Protein AF-A0A4Y8KR64-F1 (afdb_monomer)

Foldseek 3Di:
DDPVVVVVVVVVVVVVCVVPQPDFDDLVLLVVLVVVLCVLPVDDDDPVNSVVLCVLRRRDHSVLLNVQSVVCVVPHPDDDDSVSSVVSSVVVVVVVVVVVVVVVCVVVVVDPPPDPPDPPVVVVVVVLVVQLVVLVVVCAHSPPSHHDD

Sequence (149 aa):
MTVQQLLTAVDGLQGEILRQGGTPMSLANMQALVSKIQLDDSRQVDRLVLLGWYEKLGDLNFEEARDAVLMHRKESPDYLQAAHVRANVKLIRKDRARSARVDAAKSRGAIEPRRITLDKAKFEADTLASIRSHRIARGVDPDTGKAVD

Structure (mmCIF, N/CA/C/O backbone):
data_AF-A0A4Y8KR64-F1
#
_entry.id   AF-A0A4Y8KR64-F1
#
loop_
_atom_site.group_PDB
_atom_site.id
_atom_site.type_symbol
_atom_site.label_atom_id
_atom_site.label_alt_id
_atom_site.label_comp_id
_atom_site.label_asym_id
_atom_site.label_entity_id
_atom_site.label_seq_id
_atom_site.pdbx_PDB_ins_code
_atom_site.Cartn_x
_atom_site.Cartn_y
_atom_site.Cartn_z
_atom_site.occupancy
_atom_site.B_iso_or_equiv
_a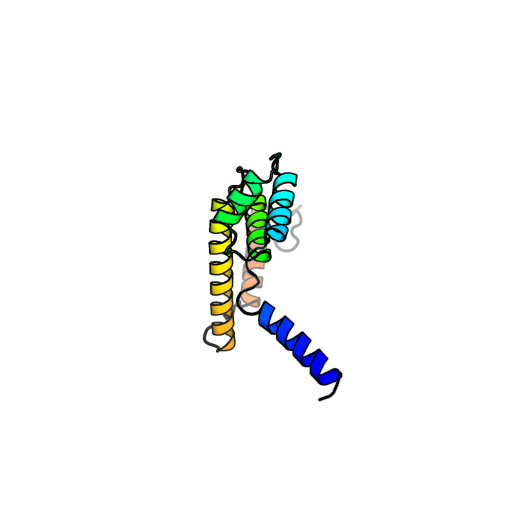tom_site.auth_seq_id
_atom_site.auth_comp_id
_atom_site.auth_asym_id
_atom_site.auth_atom_id
_atom_site.pdbx_PDB_model_num
ATOM 1 N N . MET A 1 1 ? 32.975 -6.802 27.622 1.00 53.75 1 MET A N 1
ATOM 2 C CA . MET A 1 1 ? 32.019 -6.347 26.594 1.00 53.75 1 MET A CA 1
ATOM 3 C C . MET A 1 1 ? 31.927 -4.837 26.708 1.00 53.75 1 MET A C 1
ATOM 5 O O . MET A 1 1 ? 31.611 -4.354 27.788 1.00 53.75 1 MET A O 1
ATOM 9 N N . THR A 1 2 ? 32.350 -4.095 25.689 1.00 76.06 2 THR A N 1
ATOM 10 C CA . THR A 1 2 ? 32.441 -2.626 25.751 1.00 76.06 2 THR A CA 1
ATOM 11 C C . THR A 1 2 ? 31.101 -1.979 25.395 1.00 76.06 2 THR A C 1
ATOM 13 O O . THR A 1 2 ? 30.296 -2.568 24.678 1.00 76.06 2 THR A O 1
ATOM 16 N N . VAL A 1 3 ? 30.860 -0.753 25.870 1.00 69.81 3 VAL A N 1
ATOM 17 C CA . VAL A 1 3 ? 29.648 0.035 25.555 1.00 69.81 3 VAL A CA 1
ATOM 18 C C . VAL A 1 3 ? 29.428 0.145 24.038 1.00 69.81 3 VAL A C 1
ATOM 20 O O . VAL A 1 3 ? 28.296 0.071 23.569 1.00 69.81 3 VAL A O 1
ATOM 23 N N . GLN A 1 4 ? 30.516 0.192 23.261 1.00 68.25 4 GLN A N 1
ATOM 24 C CA . GLN A 1 4 ? 30.476 0.185 21.800 1.00 68.25 4 GLN A CA 1
ATOM 25 C C . GLN A 1 4 ? 29.882 -1.111 21.224 1.00 68.25 4 GLN A C 1
ATOM 27 O O . GLN A 1 4 ? 29.066 -1.048 20.314 1.00 68.25 4 GLN A O 1
ATOM 32 N N . GLN A 1 5 ? 30.228 -2.277 21.781 1.00 66.44 5 GLN A N 1
ATOM 33 C CA . GLN A 1 5 ? 29.677 -3.573 21.353 1.00 66.44 5 GLN A CA 1
ATOM 34 C C . GLN A 1 5 ? 28.184 -3.702 21.688 1.00 66.44 5 GLN A C 1
ATOM 36 O O . GLN A 1 5 ? 27.441 -4.343 20.950 1.00 66.44 5 GLN A O 1
ATOM 41 N N . LEU A 1 6 ? 27.742 -3.068 22.777 1.00 62.12 6 LEU A N 1
ATOM 42 C CA . LEU A 1 6 ? 26.342 -3.048 23.204 1.00 62.12 6 LEU A CA 1
ATOM 43 C C . LEU A 1 6 ? 25.495 -2.148 22.289 1.00 62.12 6 LEU A C 1
ATOM 45 O O . LEU A 1 6 ? 24.403 -2.541 21.894 1.00 62.12 6 LEU A O 1
ATOM 49 N N . LEU A 1 7 ? 26.032 -0.997 21.871 1.00 53.38 7 LEU A N 1
ATOM 50 C CA . LEU A 1 7 ? 25.386 -0.097 20.908 1.00 53.38 7 LEU A CA 1
ATOM 51 C C . LEU A 1 7 ? 25.276 -0.726 19.512 1.00 53.38 7 LEU A C 1
ATOM 53 O O . LEU A 1 7 ? 24.211 -0.677 18.908 1.00 53.38 7 LEU A O 1
ATOM 57 N N . THR A 1 8 ? 26.318 -1.415 19.033 1.00 68.44 8 THR A N 1
ATOM 58 C CA . THR A 1 8 ? 26.255 -2.110 17.732 1.00 68.44 8 THR A CA 1
ATOM 59 C C . THR A 1 8 ? 25.287 -3.299 17.751 1.00 68.44 8 THR A C 1
ATOM 61 O O . THR A 1 8 ? 24.642 -3.583 16.745 1.00 68.44 8 THR A O 1
ATOM 64 N N . ALA A 1 9 ? 25.144 -3.984 18.892 1.00 61.66 9 ALA A N 1
ATOM 65 C CA . ALA A 1 9 ? 24.160 -5.053 19.056 1.00 61.66 9 ALA A CA 1
ATOM 66 C C . ALA A 1 9 ? 22.717 -4.520 19.097 1.00 61.66 9 ALA A C 1
ATOM 68 O O . ALA A 1 9 ? 21.824 -5.147 18.531 1.00 61.66 9 ALA A O 1
ATOM 69 N N . VAL A 1 10 ? 22.485 -3.355 19.716 1.00 57.97 10 VAL A N 1
ATOM 70 C CA . VAL A 1 10 ? 21.172 -2.685 19.729 1.00 57.97 10 VAL A CA 1
ATOM 71 C C . VAL A 1 10 ? 20.799 -2.173 18.335 1.00 57.97 10 VAL A C 1
ATOM 73 O O . VAL A 1 10 ? 19.674 -2.408 17.898 1.00 57.97 10 VAL A O 1
ATOM 76 N N . ASP A 1 11 ? 21.738 -1.575 17.599 1.00 57.19 11 ASP A N 1
ATOM 77 C CA . ASP A 1 11 ? 21.516 -1.142 16.212 1.00 57.19 11 ASP A CA 1
ATOM 78 C C . ASP A 1 11 ? 21.292 -2.337 15.267 1.00 57.19 11 ASP A C 1
ATOM 80 O O . ASP A 1 11 ? 20.442 -2.290 14.376 1.00 57.19 11 ASP A O 1
ATOM 84 N N . GLY A 1 12 ? 21.998 -3.450 15.499 1.00 49.69 12 GLY A N 1
ATOM 85 C CA . GLY A 1 12 ? 21.788 -4.715 14.792 1.00 49.69 12 GLY A CA 1
ATOM 86 C C . GLY A 1 12 ? 20.400 -5.310 15.049 1.00 49.69 12 GLY A C 1
ATOM 87 O O . GLY A 1 12 ? 19.713 -5.683 14.101 1.00 49.69 12 GLY A O 1
ATOM 88 N N . LEU A 1 13 ? 19.946 -5.309 16.307 1.00 50.91 13 LEU A N 1
ATOM 89 C CA . LEU A 1 13 ? 18.605 -5.757 16.700 1.00 50.91 13 LEU A CA 1
ATOM 90 C C . LEU A 1 13 ? 17.504 -4.859 16.121 1.00 50.91 13 LEU A C 1
ATOM 92 O O . LEU A 1 13 ? 16.487 -5.368 15.655 1.00 50.91 13 LEU A O 1
ATOM 96 N N . GLN A 1 14 ? 17.701 -3.538 16.083 1.00 48.56 14 GLN A N 1
ATOM 97 C CA . GLN A 1 14 ? 16.760 -2.618 15.433 1.00 48.56 14 GLN A CA 1
ATOM 98 C C . GLN A 1 14 ? 16.704 -2.839 13.914 1.00 48.56 14 GLN A C 1
ATOM 100 O O . GLN A 1 14 ? 15.618 -2.840 13.333 1.00 48.56 14 GLN A O 1
ATOM 105 N N . GLY A 1 15 ? 17.845 -3.106 13.273 1.00 41.56 15 GLY A N 1
ATOM 106 C CA . GLY A 1 15 ? 17.914 -3.452 11.852 1.00 41.56 15 GLY A CA 1
ATOM 107 C C . GLY A 1 15 ? 17.285 -4.808 11.506 1.00 41.56 15 GLY A C 1
ATOM 108 O O . GLY A 1 15 ? 16.782 -4.981 10.394 1.00 41.56 15 GLY A O 1
ATOM 109 N N . GLU A 1 16 ? 17.274 -5.757 12.443 1.00 42.34 16 GLU A N 1
ATOM 110 C CA . GLU A 1 16 ? 16.723 -7.105 12.259 1.00 42.34 16 GLU A CA 1
ATOM 111 C C . GLU A 1 16 ? 15.211 -7.171 12.559 1.00 42.34 16 GLU A C 1
ATOM 113 O O . GLU A 1 16 ? 14.463 -7.785 11.795 1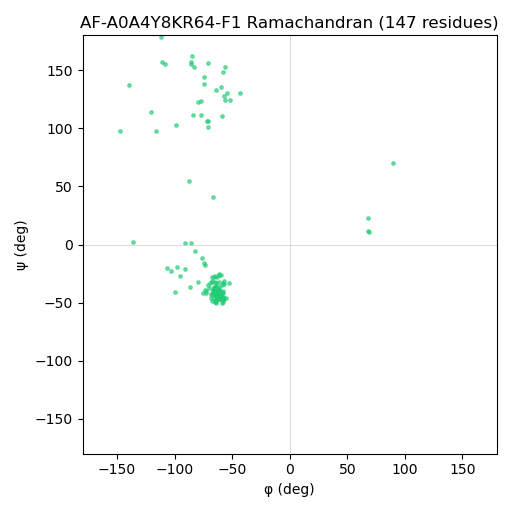.00 42.34 16 GLU A O 1
ATOM 118 N N . ILE A 1 17 ? 14.725 -6.419 13.557 1.00 47.66 17 ILE A N 1
ATOM 119 C CA . ILE A 1 17 ? 13.286 -6.214 13.836 1.00 47.66 17 ILE A CA 1
ATOM 120 C C . ILE A 1 17 ? 12.578 -5.525 12.655 1.00 47.66 17 ILE A C 1
ATOM 122 O O . ILE A 1 17 ? 11.420 -5.816 12.355 1.00 47.66 17 ILE A O 1
ATOM 126 N N . LEU A 1 18 ? 13.282 -4.659 11.921 1.00 50.50 18 LEU A N 1
ATOM 127 C CA . LEU A 1 18 ? 12.768 -4.029 10.700 1.00 50.50 18 LEU A CA 1
ATOM 128 C C . LEU A 1 18 ? 12.763 -4.960 9.474 1.00 50.50 18 LEU A C 1
ATOM 130 O O . LEU A 1 18 ? 12.160 -4.615 8.456 1.00 50.50 18 LEU A O 1
ATOM 134 N N . ARG A 1 19 ? 13.416 -6.130 9.532 1.00 47.84 19 ARG A N 1
ATOM 135 C CA . ARG A 1 19 ? 13.580 -7.013 8.367 1.00 47.84 19 ARG A CA 1
ATOM 136 C C . ARG A 1 19 ? 12.534 -8.114 8.249 1.00 47.84 19 ARG A C 1
ATOM 138 O O . ARG A 1 19 ? 12.264 -8.510 7.117 1.00 47.84 19 ARG A O 1
ATOM 145 N N . GLN A 1 20 ? 11.921 -8.599 9.332 1.00 45.69 20 GLN A N 1
ATOM 146 C CA . GLN A 1 20 ? 10.917 -9.671 9.244 1.00 45.69 20 GLN A CA 1
ATOM 147 C C . GLN A 1 20 ? 9.826 -9.537 10.317 1.00 45.69 20 GLN A C 1
ATOM 149 O O . GLN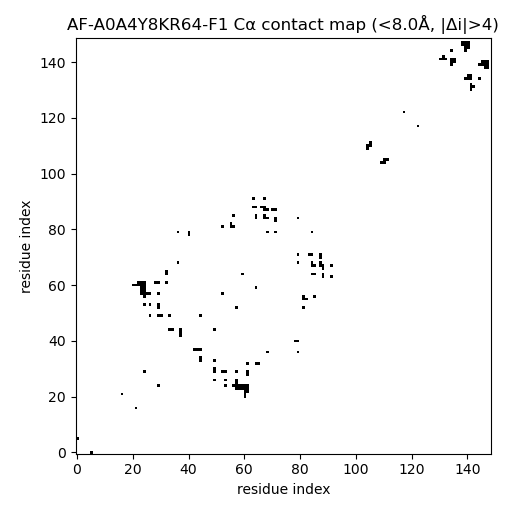 A 1 20 ? 9.989 -9.982 11.443 1.00 45.69 20 GLN A O 1
ATOM 154 N N . GLY A 1 21 ? 8.681 -8.956 9.941 1.00 49.56 21 GLY A N 1
ATOM 155 C CA . GLY A 1 21 ? 7.481 -8.904 10.785 1.00 49.56 21 GLY A CA 1
ATOM 156 C C . GLY A 1 21 ? 7.434 -7.677 11.689 1.00 49.56 21 GLY A C 1
ATOM 157 O O . GLY A 1 21 ? 7.566 -7.785 12.903 1.00 49.56 21 GLY A O 1
ATOM 158 N N . GLY A 1 22 ? 7.240 -6.497 11.094 1.00 59.56 22 GLY A N 1
ATOM 159 C CA . GLY A 1 22 ? 7.099 -5.274 11.876 1.00 59.56 22 GLY A CA 1
ATOM 160 C C . GLY A 1 22 ? 5.938 -5.373 12.871 1.00 59.56 22 GLY A C 1
ATOM 161 O O . GLY A 1 22 ? 4.931 -6.021 12.586 1.00 59.56 22 GLY A O 1
ATOM 162 N N . THR A 1 23 ? 6.082 -4.704 14.016 1.00 71.12 23 THR A N 1
ATOM 163 C CA . THR A 1 23 ? 5.168 -4.776 15.164 1.00 71.12 23 THR A CA 1
ATOM 164 C C . THR A 1 23 ? 3.696 -4.735 14.730 1.00 71.12 23 THR A C 1
ATOM 166 O O . THR A 1 23 ? 3.333 -3.849 13.940 1.00 71.12 23 THR A O 1
ATOM 169 N N . PRO A 1 24 ? 2.852 -5.671 15.216 1.00 78.31 24 PRO A N 1
ATOM 170 C CA . PRO A 1 24 ? 1.419 -5.634 14.952 1.00 78.31 24 PRO A CA 1
ATOM 171 C C . PRO A 1 24 ? 0.842 -4.291 15.404 1.00 78.31 24 PRO A C 1
ATOM 173 O O . PRO A 1 24 ? 1.395 -3.619 16.284 1.00 78.31 24 PRO A O 1
ATOM 176 N N . MET A 1 25 ? -0.243 -3.861 14.766 1.00 89.81 25 MET A N 1
ATOM 177 C CA . MET A 1 25 ? -0.823 -2.554 15.033 1.00 89.81 25 MET A CA 1
ATOM 178 C C . MET A 1 25 ? -1.174 -2.425 16.512 1.00 89.81 25 MET A C 1
ATOM 180 O O . MET A 1 25 ? -1.884 -3.261 17.056 1.00 89.81 25 MET A O 1
ATOM 184 N N . SER A 1 26 ? -0.703 -1.363 17.163 1.00 93.38 26 SER A N 1
ATOM 185 C CA . SER A 1 26 ? -1.194 -0.970 18.482 1.00 93.38 26 SER A CA 1
ATOM 186 C C . SER A 1 26 ? -2.454 -0.113 18.338 1.00 93.38 26 SER A C 1
ATOM 188 O O . SER A 1 26 ? -2.703 0.468 17.278 1.00 93.38 26 SER A O 1
ATOM 190 N N . LEU A 1 27 ? -3.240 0.030 19.409 1.00 91.56 27 LEU A N 1
ATOM 191 C CA . LEU A 1 27 ? -4.392 0.943 19.411 1.00 91.56 27 LEU A CA 1
ATOM 192 C C . LEU A 1 27 ? -3.986 2.399 19.126 1.00 91.56 27 LEU A C 1
ATOM 194 O O . LEU A 1 27 ? -4.711 3.105 18.431 1.00 91.56 27 LEU A O 1
ATOM 198 N N . ALA A 1 28 ? -2.808 2.829 19.591 1.00 92.12 28 ALA A N 1
ATOM 199 C CA . ALA A 1 28 ? -2.268 4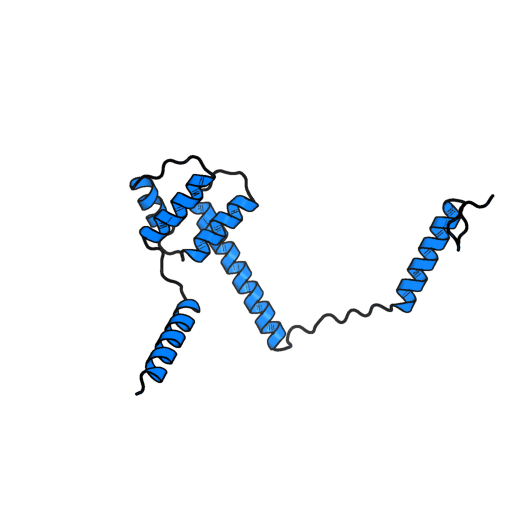.156 19.291 1.00 92.12 28 ALA A CA 1
ATOM 200 C C . ALA A 1 28 ? -1.951 4.322 17.792 1.00 92.12 28 ALA A C 1
ATOM 202 O O . ALA A 1 28 ? -2.316 5.328 17.185 1.00 92.12 28 ALA A O 1
ATOM 203 N N . ASN A 1 29 ? -1.346 3.304 17.170 1.00 93.62 29 ASN A N 1
ATOM 204 C CA . ASN A 1 29 ? -1.083 3.295 15.728 1.00 93.62 29 ASN A CA 1
ATOM 205 C C . ASN A 1 29 ? -2.385 3.267 14.917 1.00 93.62 29 ASN A C 1
ATOM 207 O O . ASN A 1 29 ? -2.492 3.943 13.895 1.00 93.62 29 ASN A O 1
ATOM 211 N N . MET A 1 30 ? -3.396 2.532 15.387 1.00 95.25 30 MET A N 1
ATOM 212 C CA . MET A 1 30 ? -4.721 2.525 14.767 1.00 95.25 30 MET A CA 1
ATOM 213 C C . MET A 1 30 ? -5.385 3.902 14.849 1.00 95.25 30 MET A C 1
ATOM 215 O O . MET A 1 30 ? -5.957 4.368 13.867 1.00 95.25 30 MET A O 1
ATOM 219 N N . GLN A 1 31 ? -5.261 4.591 15.984 1.00 94.50 31 GLN A N 1
ATOM 220 C CA . GLN A 1 31 ? -5.794 5.941 16.141 1.00 94.50 31 GLN A CA 1
ATOM 221 C C . GLN A 1 31 ? -5.124 6.904 15.163 1.00 94.50 31 GLN A C 1
ATOM 223 O O . GLN A 1 31 ? -5.820 7.618 14.448 1.00 94.50 31 GLN A O 1
ATOM 228 N N . ALA A 1 32 ? -3.796 6.856 15.047 1.00 93.00 32 ALA A N 1
ATOM 229 C CA . ALA A 1 32 ? -3.069 7.652 14.063 1.00 93.00 32 ALA A CA 1
ATOM 230 C C . ALA A 1 32 ? -3.521 7.356 12.618 1.00 93.00 32 ALA A C 1
ATOM 232 O O . ALA A 1 32 ? -3.699 8.280 11.820 1.00 93.00 32 ALA A O 1
ATOM 233 N N . LEU A 1 33 ? -3.748 6.081 12.279 1.00 93.62 33 LEU A N 1
ATOM 234 C CA . LEU A 1 33 ? -4.217 5.670 10.955 1.00 93.62 33 LEU A CA 1
ATOM 235 C C . LEU A 1 33 ? -5.617 6.222 10.649 1.00 93.62 33 LEU A C 1
ATOM 237 O O . LEU A 1 33 ? -5.825 6.826 9.597 1.00 93.62 33 LEU A O 1
ATOM 241 N N . VAL A 1 34 ? -6.573 6.043 11.563 1.00 93.19 34 VAL A N 1
ATOM 242 C CA . VAL A 1 34 ? -7.966 6.467 11.359 1.00 93.19 34 VAL A CA 1
ATOM 243 C C . VAL A 1 34 ? -8.099 7.994 11.402 1.00 93.19 34 VAL A C 1
ATOM 245 O O . VAL A 1 34 ? -8.838 8.555 10.595 1.00 93.19 34 VAL A O 1
ATOM 248 N N . SER A 1 35 ? -7.320 8.691 12.233 1.00 91.75 35 SER A N 1
ATOM 249 C CA . SER A 1 35 ? -7.218 10.157 12.196 1.00 91.75 35 SER A CA 1
ATOM 250 C C . SER A 1 35 ? -6.682 10.673 10.861 1.00 91.75 35 SER A C 1
ATOM 252 O O . SER A 1 35 ? -7.155 11.690 10.365 1.00 91.75 35 SER A O 1
ATOM 254 N N . LYS A 1 36 ? -5.740 9.967 10.224 1.00 89.00 36 LYS A N 1
ATOM 255 C CA . LYS A 1 36 ? -5.286 10.327 8.872 1.00 89.00 36 LYS A CA 1
ATOM 256 C C . LYS A 1 36 ? -6.400 10.147 7.840 1.00 89.00 36 LYS A C 1
ATOM 258 O O . LYS A 1 36 ? -6.545 10.983 6.958 1.00 89.00 36 LYS A O 1
ATOM 263 N N . ILE A 1 37 ? -7.190 9.079 7.956 1.00 91.56 37 ILE A N 1
ATOM 264 C CA . ILE A 1 37 ? -8.337 8.829 7.070 1.00 91.56 37 ILE A CA 1
ATOM 265 C C . ILE A 1 37 ? -9.372 9.953 7.198 1.00 91.56 37 ILE A C 1
ATOM 267 O O . ILE A 1 37 ? -9.898 10.388 6.174 1.00 91.56 37 ILE A O 1
ATOM 271 N N . GLN A 1 38 ? -9.603 10.437 8.424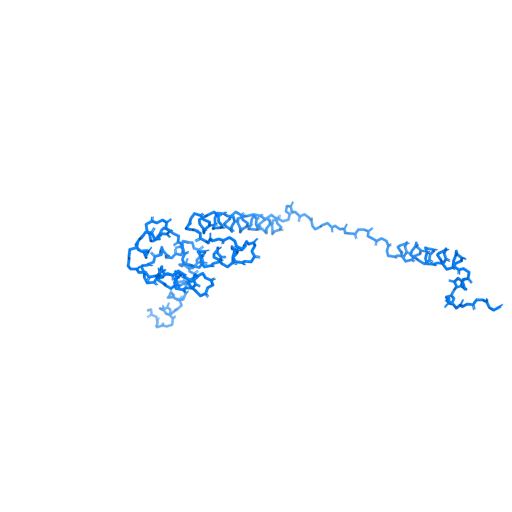 1.00 90.62 38 GLN A N 1
ATOM 272 C CA . GLN A 1 38 ? -10.547 11.510 8.745 1.00 90.62 38 GLN A CA 1
ATOM 273 C C . GLN A 1 38 ? -10.250 12.845 8.037 1.00 90.62 38 GLN A C 1
ATOM 275 O O . GLN A 1 38 ? -11.159 13.643 7.827 1.00 90.62 38 GLN A O 1
ATOM 280 N N . LEU A 1 39 ? -8.992 13.112 7.671 1.00 85.62 39 LEU A N 1
ATOM 281 C CA . LEU A 1 39 ? -8.625 14.364 6.998 1.00 85.62 39 LEU A CA 1
ATOM 282 C C . LEU A 1 39 ? -9.279 14.499 5.616 1.00 85.62 39 LEU A C 1
ATOM 284 O O . LEU A 1 39 ? -9.666 15.597 5.232 1.00 85.62 39 LEU A O 1
ATOM 288 N N . ASP A 1 40 ? -9.425 13.383 4.900 1.00 80.38 40 ASP A N 1
ATOM 289 C CA . ASP A 1 40 ? -9.973 13.361 3.536 1.00 80.38 40 ASP A CA 1
ATOM 290 C C . ASP A 1 40 ? -11.429 12.877 3.492 1.00 80.38 40 ASP A C 1
ATOM 292 O O . ASP A 1 40 ? -12.161 13.118 2.537 1.00 80.38 40 ASP A O 1
ATOM 296 N N . ASP A 1 41 ? -11.840 12.125 4.506 1.00 79.69 41 ASP A N 1
ATOM 297 C CA . ASP A 1 41 ? -13.177 11.573 4.650 1.00 79.69 41 ASP A CA 1
ATOM 298 C C . ASP A 1 41 ? -13.731 12.128 5.954 1.00 79.69 41 ASP A C 1
ATOM 300 O O . ASP A 1 41 ? -13.181 11.813 7.002 1.00 79.69 41 ASP A O 1
ATOM 304 N N . SER A 1 42 ? -14.771 12.968 5.895 1.00 80.44 42 SER A N 1
ATOM 305 C CA . SER A 1 42 ? -15.368 13.710 7.024 1.00 80.44 42 SER A CA 1
ATOM 306 C C . SER A 1 42 ? -16.057 12.821 8.076 1.00 80.44 42 SER A C 1
ATOM 308 O O . SER A 1 42 ? -17.131 13.124 8.597 1.00 80.44 42 SER A O 1
ATOM 310 N N . ARG A 1 43 ? -15.441 11.689 8.392 1.00 83.81 43 ARG A N 1
ATOM 311 C CA . ARG A 1 43 ? -15.849 10.684 9.349 1.00 83.81 43 ARG A CA 1
ATOM 312 C C . ARG A 1 43 ? -15.608 11.178 10.766 1.00 83.81 43 ARG A C 1
ATOM 314 O O . ARG A 1 43 ? -14.556 11.725 11.083 1.00 83.81 43 ARG A O 1
ATOM 321 N N . GLN A 1 44 ? -16.562 10.910 11.646 1.00 87.44 44 GLN A N 1
ATOM 322 C CA . GLN A 1 44 ? -16.352 11.066 13.079 1.00 87.44 44 GLN A CA 1
ATOM 323 C C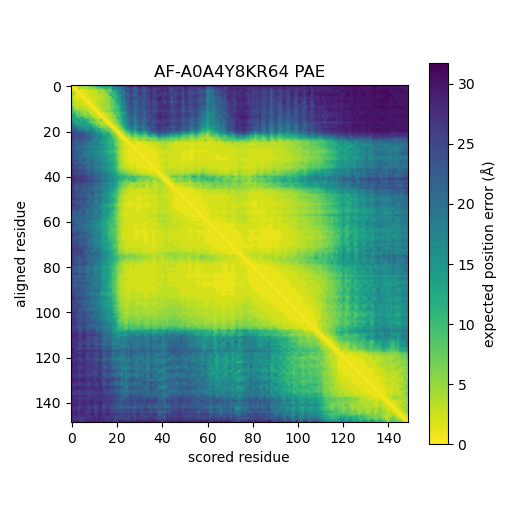 . GLN A 1 44 ? -15.592 9.851 13.608 1.00 87.44 44 GLN A C 1
ATOM 325 O O . GLN A 1 44 ? -16.017 8.709 13.424 1.00 87.44 44 GLN A O 1
ATOM 3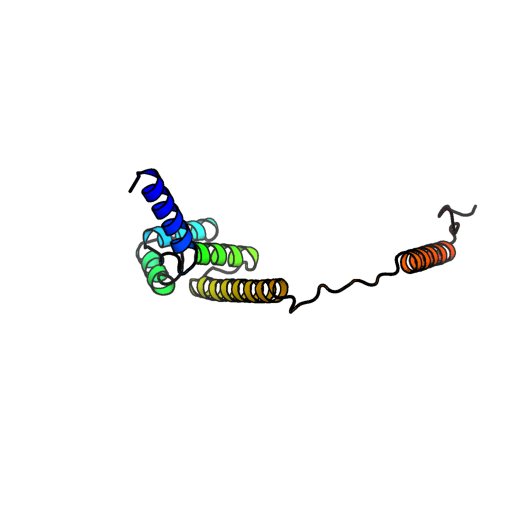30 N N . VAL A 1 45 ? -14.437 10.098 14.222 1.00 86.38 45 VAL A N 1
ATOM 331 C CA . VAL A 1 45 ? -13.593 9.053 14.801 1.00 86.38 45 VAL A CA 1
ATOM 332 C C . VAL A 1 45 ? -13.863 9.001 16.295 1.00 86.38 45 VAL A C 1
ATOM 334 O O . VAL A 1 45 ? -13.394 9.849 17.049 1.00 86.38 45 VAL A O 1
ATOM 337 N N . ASP A 1 46 ? -14.629 7.999 16.714 1.00 90.88 46 ASP A N 1
ATOM 338 C CA . ASP A 1 46 ? -14.876 7.699 18.120 1.00 90.88 46 ASP A CA 1
ATOM 339 C C . ASP A 1 46 ? -14.215 6.375 18.541 1.00 90.88 46 ASP A C 1
ATOM 341 O O . ASP A 1 46 ? -13.568 5.672 17.753 1.00 90.88 46 ASP A O 1
ATOM 345 N N . ARG A 1 47 ? -14.368 6.024 19.822 1.00 92.31 47 ARG A N 1
ATOM 346 C CA . ARG A 1 47 ? -13.778 4.808 20.391 1.00 92.31 47 ARG A CA 1
ATOM 347 C C . ARG A 1 47 ? -14.347 3.524 19.773 1.00 92.31 47 ARG A C 1
ATOM 349 O O . ARG A 1 47 ? -13.608 2.550 19.661 1.00 92.31 47 ARG A O 1
ATOM 356 N N . LEU A 1 48 ? -15.620 3.500 19.379 1.00 93.25 48 LEU A N 1
ATOM 357 C CA . LEU A 1 48 ? -16.245 2.317 18.780 1.00 93.25 48 LEU A CA 1
ATOM 358 C C . LEU A 1 48 ? -15.743 2.102 17.352 1.00 93.25 48 LEU A C 1
ATOM 360 O O . LEU A 1 48 ? -15.397 0.978 16.989 1.00 93.25 48 LEU A O 1
ATOM 364 N N . VAL A 1 49 ? -15.617 3.177 16.571 1.00 91.75 49 VAL A N 1
ATOM 365 C CA . VAL A 1 49 ? -14.990 3.152 15.245 1.00 91.75 49 VAL A CA 1
ATOM 366 C C . VAL A 1 49 ? -13.553 2.657 15.362 1.00 91.75 49 VAL A C 1
ATOM 368 O O . VAL A 1 49 ? -13.159 1.760 14.618 1.00 91.75 49 VAL A O 1
ATOM 371 N N . LEU A 1 50 ? -12.785 3.182 16.319 1.00 94.19 50 LEU A N 1
ATOM 372 C CA . LEU A 1 50 ? -11.403 2.764 16.538 1.00 94.19 50 LEU A CA 1
ATOM 373 C C . LEU A 1 50 ? -11.291 1.259 16.820 1.00 94.19 50 LEU A C 1
ATOM 375 O O . LEU A 1 50 ? -10.492 0.577 16.179 1.00 94.19 50 LEU A O 1
ATOM 379 N N . LEU A 1 51 ? -12.104 0.736 17.744 1.00 95.19 51 LEU A N 1
ATOM 380 C CA . LEU A 1 51 ? -12.114 -0.687 18.091 1.00 95.19 51 LEU A CA 1
ATOM 381 C C . LEU A 1 51 ? -12.554 -1.556 16.907 1.00 95.19 51 LEU A C 1
ATOM 383 O O . LEU A 1 51 ? -11.881 -2.532 16.592 1.00 95.19 51 LEU A O 1
ATOM 387 N N . GLY A 1 52 ? -13.601 -1.159 16.180 1.00 94.94 52 GLY A N 1
ATOM 388 C CA . GLY A 1 52 ? -14.070 -1.901 15.008 1.00 94.94 52 GLY A CA 1
ATOM 389 C C . GLY A 1 52 ? -13.068 -1.916 13.846 1.00 94.94 52 GLY A C 1
ATOM 390 O O . GLY A 1 52 ? -13.047 -2.858 13.052 1.00 94.94 52 GLY A O 1
ATOM 391 N N . TRP A 1 53 ? -12.222 -0.890 13.723 1.00 95.31 53 TRP A N 1
ATOM 392 C CA . TRP A 1 53 ? -11.085 -0.901 12.799 1.00 95.31 53 TRP A CA 1
ATOM 393 C C . TRP A 1 53 ? -9.943 -1.777 13.320 1.00 95.31 53 TRP A C 1
ATOM 395 O O . TRP A 1 53 ? -9.377 -2.554 12.550 1.00 95.31 53 TRP A O 1
ATOM 405 N N . TYR A 1 54 ? -9.642 -1.698 14.617 1.00 95.88 54 TYR A N 1
ATOM 406 C CA . TYR A 1 54 ? -8.615 -2.505 15.275 1.00 95.88 54 TYR A CA 1
ATOM 407 C C . TYR A 1 54 ? -8.891 -4.008 15.171 1.00 95.88 54 TYR A C 1
ATOM 409 O O . TYR A 1 54 ? -8.002 -4.764 14.801 1.00 95.88 54 TYR A O 1
ATOM 417 N N . GLU A 1 55 ? -10.131 -4.444 15.379 1.00 96.19 55 GLU A N 1
ATOM 418 C CA . GLU A 1 55 ? -10.539 -5.843 15.187 1.00 96.19 55 GLU A CA 1
ATOM 419 C C . GLU A 1 55 ? -10.265 -6.347 13.764 1.00 96.19 55 GLU A C 1
ATOM 421 O O . GLU A 1 55 ? -9.938 -7.513 13.554 1.00 96.19 55 GLU A O 1
ATOM 426 N N . LYS A 1 56 ? -10.382 -5.463 12.768 1.00 96.00 56 LYS A N 1
ATOM 427 C CA . LYS A 1 56 ? -10.266 -5.819 11.349 1.00 96.00 56 LYS A CA 1
ATOM 428 C C . LYS A 1 56 ? -8.860 -5.703 10.797 1.00 96.00 56 LYS A C 1
ATOM 430 O O . LYS A 1 56 ? -8.624 -6.276 9.736 1.00 96.00 56 LYS A O 1
ATOM 435 N N . LEU A 1 57 ? -7.975 -4.928 11.417 1.00 96.31 57 LEU A N 1
ATOM 436 C CA . LEU A 1 57 ? -6.651 -4.595 10.874 1.00 96.31 57 LEU A CA 1
ATOM 437 C C . LEU A 1 57 ? -5.520 -4.690 11.912 1.00 96.31 57 LEU A C 1
ATOM 439 O O . LEU A 1 57 ? -4.381 -4.368 11.584 1.00 96.31 57 LEU A O 1
ATOM 443 N N . GLY A 1 58 ? -5.809 -5.097 13.150 1.00 94.25 58 GLY A N 1
ATOM 444 C CA . GLY A 1 58 ? -4.851 -5.134 14.260 1.00 94.25 58 GLY A CA 1
ATOM 445 C C . GLY A 1 58 ? -3.653 -6.060 14.028 1.00 94.25 58 GLY A C 1
ATOM 446 O O . GLY A 1 58 ? -2.566 -5.825 14.542 1.00 94.25 58 GLY A O 1
ATOM 447 N N . ASP A 1 59 ? -3.831 -7.082 13.194 1.00 94.19 59 ASP A N 1
ATOM 448 C CA . ASP A 1 59 ? -2.790 -8.001 12.726 1.00 94.19 59 ASP A CA 1
ATOM 449 C C . ASP A 1 59 ? -1.845 -7.384 11.682 1.00 94.19 59 ASP A C 1
ATOM 451 O O . ASP A 1 59 ? -0.790 -7.950 11.393 1.00 94.19 59 ASP A O 1
ATOM 455 N N . LEU A 1 60 ? -2.214 -6.254 11.074 1.00 94.31 60 LEU A N 1
ATOM 456 C CA . LEU A 1 60 ? -1.402 -5.605 10.051 1.00 94.31 60 LEU A CA 1
ATOM 457 C C . LEU A 1 60 ? -0.322 -4.725 10.678 1.00 94.31 60 LEU A C 1
ATOM 459 O O . LEU A 1 60 ? -0.481 -4.171 11.763 1.00 94.31 60 LEU A O 1
ATOM 463 N N . ASN A 1 61 ? 0.777 -4.540 9.951 1.00 93.19 61 ASN A N 1
ATOM 464 C CA . ASN A 1 61 ? 1.775 -3.552 10.324 1.00 93.19 61 ASN A CA 1
ATOM 465 C C . ASN A 1 61 ? 1.269 -2.129 10.021 1.00 93.19 61 ASN A C 1
ATOM 467 O O . ASN A 1 61 ? 0.609 -1.897 9.005 1.00 93.19 61 ASN A O 1
ATOM 471 N N . PHE A 1 62 ? 1.615 -1.166 10.880 1.00 92.94 62 PHE A N 1
ATOM 472 C CA . PHE A 1 62 ? 1.219 0.235 10.711 1.00 92.94 62 PHE A CA 1
ATOM 473 C C . PHE A 1 62 ? 1.688 0.848 9.384 1.00 92.94 62 PHE A C 1
ATOM 475 O O . PHE A 1 62 ? 0.889 1.478 8.694 1.00 92.94 62 PHE A O 1
ATOM 482 N N . GLU A 1 63 ? 2.947 0.634 8.998 1.00 92.38 63 GLU A N 1
ATOM 483 C CA . GLU A 1 63 ? 3.518 1.194 7.768 1.00 92.38 63 GLU A CA 1
ATOM 484 C C . GLU A 1 63 ? 2.806 0.636 6.531 1.00 92.38 63 GLU A C 1
ATOM 486 O O . GLU A 1 63 ? 2.422 1.389 5.639 1.00 92.38 63 GLU A O 1
ATOM 491 N N . GLU A 1 64 ? 2.536 -0.674 6.505 1.00 93.75 64 GLU A N 1
ATOM 492 C CA . GLU A 1 64 ? 1.802 -1.306 5.402 1.00 93.75 64 GLU A CA 1
ATOM 493 C C . GLU A 1 64 ? 0.367 -0.787 5.295 1.00 93.75 64 GLU A C 1
ATOM 495 O O . GLU A 1 64 ? -0.109 -0.505 4.195 1.00 93.75 64 GLU A O 1
ATOM 500 N N . ALA A 1 65 ? -0.327 -0.642 6.425 1.00 95.62 65 ALA A N 1
ATOM 501 C CA . ALA A 1 65 ? -1.678 -0.102 6.432 1.00 95.62 65 ALA A CA 1
ATOM 502 C C . ALA A 1 65 ? -1.702 1.367 5.994 1.00 95.62 65 ALA A C 1
ATOM 504 O O . ALA A 1 65 ? -2.578 1.758 5.224 1.00 95.62 65 ALA A O 1
ATOM 505 N N . ARG A 1 66 ? -0.722 2.174 6.417 1.00 95.25 66 ARG A N 1
ATOM 506 C CA . ARG A 1 66 ? -0.573 3.563 5.967 1.00 95.25 66 ARG A CA 1
ATOM 507 C C . ARG A 1 66 ? -0.364 3.633 4.455 1.00 95.25 66 ARG A C 1
ATOM 509 O O . ARG A 1 66 ? -1.040 4.417 3.790 1.00 95.25 66 ARG A O 1
ATOM 516 N N . ASP A 1 67 ? 0.530 2.812 3.910 1.00 95.50 67 ASP A N 1
ATOM 517 C CA . ASP A 1 67 ? 0.787 2.750 2.468 1.00 95.50 67 ASP A CA 1
ATOM 518 C C . ASP A 1 67 ? -0.471 2.312 1.698 1.00 95.50 67 ASP A C 1
ATOM 520 O O . ASP A 1 67 ? -0.790 2.873 0.652 1.00 95.50 67 ASP A O 1
ATOM 524 N N . ALA A 1 68 ? -1.240 1.366 2.245 1.00 96.50 68 ALA A N 1
ATOM 525 C CA . ALA A 1 68 ? -2.502 0.905 1.672 1.00 96.50 68 ALA A CA 1
ATOM 526 C C . ALA A 1 68 ? -3.608 1.977 1.666 1.00 96.50 68 ALA A C 1
ATOM 528 O O . ALA A 1 68 ? -4.370 2.058 0.698 1.00 96.50 68 ALA A O 1
ATOM 529 N N . VAL A 1 69 ? -3.685 2.815 2.707 1.00 95.44 69 VAL A N 1
ATOM 530 C CA . VAL A 1 69 ? -4.570 3.994 2.732 1.00 95.44 69 VAL A CA 1
ATOM 531 C C . VAL A 1 69 ? -4.156 4.986 1.646 1.00 95.44 69 VAL A C 1
ATOM 533 O O . VAL A 1 69 ? -5.003 5.443 0.882 1.00 95.44 69 VAL A O 1
ATOM 536 N N . LEU A 1 70 ? -2.859 5.291 1.537 1.00 95.12 70 LEU A N 1
ATOM 537 C CA . LEU A 1 70 ? -2.342 6.202 0.511 1.00 95.12 70 LEU A CA 1
ATOM 538 C C . LEU A 1 70 ? -2.599 5.681 -0.908 1.00 95.12 70 LEU A C 1
ATOM 540 O O . LEU A 1 70 ? -2.949 6.468 -1.783 1.00 95.12 70 LEU A O 1
ATOM 544 N N . MET A 1 71 ? -2.446 4.375 -1.133 1.00 95.81 71 MET A N 1
ATOM 545 C CA . MET A 1 71 ? -2.773 3.722 -2.403 1.00 95.81 71 MET A CA 1
ATOM 546 C C . MET A 1 71 ? -4.250 3.917 -2.756 1.00 95.81 71 MET A C 1
ATOM 548 O O . MET A 1 71 ? -4.546 4.418 -3.836 1.00 95.81 71 MET A O 1
ATOM 552 N N . HIS A 1 72 ? -5.168 3.636 -1.821 1.00 95.62 72 HIS A N 1
ATOM 553 C CA . HIS A 1 72 ? -6.605 3.836 -2.054 1.00 95.62 72 HIS A CA 1
ATOM 554 C C . HIS A 1 72 ? -6.917 5.281 -2.440 1.00 95.62 72 HIS A C 1
ATOM 556 O O . HIS A 1 72 ? -7.603 5.514 -3.424 1.00 95.62 72 HIS A O 1
ATOM 562 N N . ARG A 1 73 ? -6.362 6.254 -1.710 1.00 91.94 73 ARG A N 1
ATOM 563 C CA . ARG A 1 73 ? -6.595 7.684 -1.973 1.00 91.94 73 ARG A CA 1
ATOM 564 C C . ARG A 1 73 ? -6.079 8.153 -3.333 1.00 91.94 73 ARG A C 1
ATOM 566 O O . ARG A 1 73 ? -6.611 9.112 -3.876 1.00 91.94 73 ARG A O 1
ATOM 573 N N . LYS A 1 74 ? -5.040 7.513 -3.870 1.00 93.69 74 LYS A N 1
ATOM 574 C CA . LYS A 1 74 ? -4.506 7.833 -5.201 1.00 93.69 74 LYS A CA 1
ATOM 575 C C . LYS A 1 74 ? -5.326 7.214 -6.327 1.00 93.69 74 LYS A C 1
ATOM 577 O O . LYS A 1 74 ? -5.367 7.777 -7.415 1.00 93.69 74 LYS A O 1
ATOM 582 N N . GLU A 1 75 ? -5.916 6.050 -6.082 1.00 94.19 75 GLU A N 1
ATOM 583 C CA . GLU A 1 75 ? -6.486 5.200 -7.132 1.00 94.19 75 GLU A CA 1
ATOM 584 C C . GLU A 1 75 ? -8.018 5.207 -7.159 1.00 94.19 75 GLU A C 1
ATOM 586 O O . GLU A 1 75 ? -8.605 4.868 -8.185 1.00 94.19 75 GLU A O 1
ATOM 591 N N . SER A 1 76 ? -8.675 5.595 -6.063 1.00 91.19 76 SER A N 1
ATOM 592 C CA . SER A 1 76 ? -10.130 5.560 -5.935 1.00 91.19 76 SER A CA 1
ATOM 593 C C . SER A 1 76 ? -10.678 6.797 -5.207 1.00 91.19 76 SER A C 1
ATOM 595 O O . SER A 1 76 ? -10.137 7.206 -4.174 1.00 91.19 76 SER A O 1
ATOM 597 N N . PRO A 1 77 ? -11.789 7.375 -5.701 1.00 89.75 77 PRO A N 1
ATOM 598 C CA . PRO A 1 77 ? -12.545 8.402 -4.989 1.00 89.75 77 PRO A CA 1
ATOM 599 C C . PRO A 1 77 ? -13.519 7.820 -3.949 1.00 89.75 77 PRO A C 1
ATOM 601 O O . PRO A 1 77 ? -14.165 8.577 -3.227 1.00 89.75 77 PRO A O 1
ATOM 604 N N . ASP A 1 78 ? -13.662 6.495 -3.875 1.00 90.69 78 ASP A N 1
ATOM 605 C CA . ASP A 1 78 ? -14.686 5.849 -3.062 1.00 90.69 78 ASP A CA 1
ATOM 606 C C . ASP A 1 78 ? -14.398 5.961 -1.566 1.00 90.69 78 ASP A C 1
ATOM 608 O O . ASP A 1 78 ? -13.251 6.040 -1.105 1.00 90.69 78 ASP A O 1
ATOM 612 N N . TYR A 1 79 ? -15.475 5.865 -0.787 1.00 90.81 79 TYR A N 1
ATOM 613 C CA . TYR A 1 79 ? -15.406 5.819 0.664 1.00 90.81 79 TYR A CA 1
ATOM 614 C C . TYR A 1 79 ? -14.515 4.666 1.148 1.00 90.81 79 TYR A C 1
ATOM 616 O O . TYR A 1 79 ? -14.728 3.492 0.827 1.00 90.81 79 TYR A O 1
ATOM 624 N N . LEU A 1 80 ? -13.509 4.989 1.961 1.00 94.00 80 LEU A N 1
ATOM 625 C CA . LEU A 1 80 ? -12.512 4.014 2.383 1.00 94.00 80 LEU A CA 1
ATOM 626 C C . LEU A 1 80 ? -13.058 3.092 3.484 1.00 94.00 80 LEU A C 1
ATOM 628 O O . LEU A 1 80 ? -13.428 3.530 4.571 1.00 94.00 80 LEU A O 1
ATOM 632 N N . GLN A 1 81 ? -13.034 1.784 3.257 1.00 94.75 81 GLN A N 1
ATOM 633 C CA . GLN A 1 81 ? -13.394 0.783 4.259 1.00 94.75 81 GLN A CA 1
ATOM 634 C C . GLN A 1 81 ? -12.158 -0.005 4.709 1.00 94.75 81 GLN A C 1
ATOM 636 O O . GLN A 1 81 ? -11.187 -0.139 3.966 1.00 94.75 81 GLN A O 1
ATOM 641 N N . ALA A 1 82 ? -12.206 -0.599 5.906 1.00 95.19 82 ALA A N 1
ATOM 642 C CA . ALA A 1 82 ? -11.120 -1.449 6.410 1.00 95.19 82 ALA A CA 1
ATOM 643 C C . ALA A 1 82 ? -10.806 -2.632 5.465 1.00 95.19 82 ALA A C 1
ATOM 645 O O . ALA A 1 82 ? -9.652 -3.037 5.325 1.00 95.19 82 ALA A O 1
ATOM 646 N N . ALA A 1 83 ? -11.821 -3.147 4.759 1.00 96.69 83 ALA A N 1
ATOM 647 C CA . ALA A 1 83 ? -11.652 -4.183 3.741 1.00 96.69 83 ALA A CA 1
ATOM 648 C C . ALA A 1 83 ? -10.756 -3.726 2.576 1.00 96.69 83 ALA A C 1
ATOM 650 O O . ALA A 1 83 ? -9.916 -4.503 2.121 1.00 96.69 83 ALA A O 1
ATOM 651 N N . HIS A 1 84 ? -10.872 -2.464 2.143 1.00 96.75 84 HIS A N 1
ATOM 652 C CA . HIS A 1 84 ? -10.021 -1.892 1.094 1.00 96.75 84 HIS A CA 1
ATOM 653 C C . HIS A 1 84 ? -8.561 -1.826 1.550 1.00 96.75 84 HIS A C 1
ATOM 655 O O . HIS A 1 84 ? -7.670 -2.240 0.815 1.00 96.75 84 HIS A O 1
ATOM 661 N N . VAL A 1 85 ? -8.309 -1.409 2.797 1.00 96.38 85 VAL A N 1
ATOM 662 C CA . VAL A 1 85 ? -6.948 -1.389 3.362 1.00 96.38 85 VAL A CA 1
ATOM 663 C C . VAL A 1 85 ? -6.337 -2.790 3.342 1.00 96.38 85 VAL A C 1
ATOM 665 O O . VAL A 1 85 ? -5.224 -2.969 2.853 1.00 96.38 85 VAL A O 1
ATOM 668 N N . ARG A 1 86 ? -7.072 -3.813 3.795 1.00 96.75 86 ARG A N 1
ATOM 669 C CA . ARG A 1 86 ? -6.584 -5.202 3.774 1.00 96.75 86 ARG A CA 1
ATOM 670 C C . ARG A 1 86 ? -6.319 -5.707 2.352 1.00 96.75 86 ARG A C 1
ATOM 672 O O . ARG A 1 86 ? -5.305 -6.372 2.121 1.00 96.75 86 ARG A O 1
ATOM 679 N N . ALA A 1 87 ? -7.203 -5.397 1.404 1.00 97.44 87 ALA A N 1
ATOM 680 C CA . ALA A 1 87 ? -7.017 -5.747 -0.001 1.00 97.44 87 ALA A CA 1
ATOM 681 C C . ALA A 1 87 ? -5.746 -5.098 -0.576 1.00 97.44 87 ALA A C 1
ATOM 683 O O . ALA A 1 87 ? -4.913 -5.792 -1.162 1.00 97.44 87 ALA A O 1
ATOM 684 N N . ASN A 1 88 ? -5.537 -3.809 -0.313 1.00 97.75 88 ASN A N 1
ATOM 685 C CA . ASN A 1 88 ? -4.366 -3.068 -0.775 1.00 97.75 88 ASN A CA 1
ATOM 686 C C . ASN A 1 88 ? -3.072 -3.558 -0.118 1.00 97.75 88 ASN A C 1
ATOM 688 O O . ASN A 1 88 ? -2.074 -3.735 -0.810 1.00 97.75 88 ASN A O 1
ATOM 692 N N . VAL A 1 89 ? -3.076 -3.898 1.176 1.00 96.94 89 VAL A N 1
ATOM 693 C CA . VAL A 1 89 ? -1.910 -4.532 1.820 1.00 96.94 89 VAL A CA 1
ATOM 694 C C . VAL A 1 89 ? -1.549 -5.849 1.129 1.00 96.94 89 VAL A C 1
ATOM 696 O O . VAL A 1 89 ? -0.373 -6.112 0.871 1.00 96.94 89 VAL A O 1
ATOM 699 N N . LYS A 1 90 ? -2.538 -6.672 0.758 1.00 96.81 90 LYS A N 1
ATOM 700 C CA . LYS A 1 90 ? -2.290 -7.908 0.000 1.00 96.81 90 LYS A CA 1
ATOM 701 C C . LYS A 1 90 ? -1.650 -7.621 -1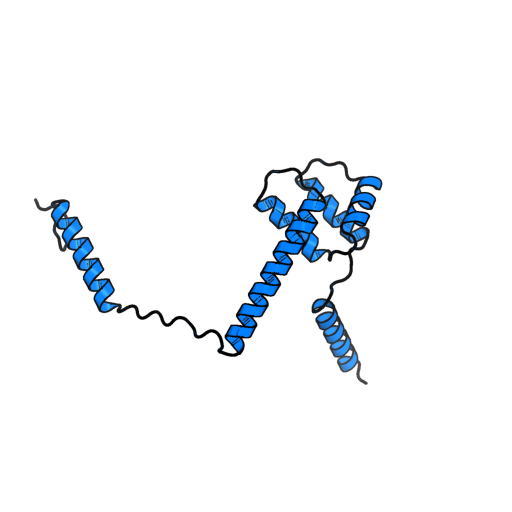.364 1.00 96.81 90 LYS A C 1
ATOM 703 O O . LYS A 1 90 ? -0.745 -8.355 -1.766 1.00 96.81 90 LYS A O 1
ATOM 708 N N . LEU A 1 91 ? -2.087 -6.570 -2.059 1.00 96.44 91 LEU A N 1
ATOM 709 C CA . LEU A 1 91 ? -1.496 -6.137 -3.330 1.00 96.44 91 LEU A CA 1
ATOM 710 C C . LEU A 1 91 ? -0.054 -5.654 -3.148 1.00 96.44 91 LEU A C 1
ATOM 712 O O . LEU A 1 91 ? 0.835 -6.150 -3.837 1.00 96.44 91 LEU A O 1
ATOM 716 N N . ILE A 1 92 ? 0.193 -4.785 -2.167 1.00 95.44 92 ILE A N 1
ATOM 717 C CA . ILE A 1 92 ? 1.525 -4.264 -1.832 1.00 95.44 92 ILE A CA 1
ATOM 718 C C . ILE A 1 92 ? 2.485 -5.411 -1.501 1.00 95.44 92 ILE A C 1
ATOM 720 O O . ILE A 1 92 ? 3.592 -5.474 -2.034 1.00 95.44 92 ILE A O 1
ATOM 724 N N . ARG A 1 93 ? 2.060 -6.373 -0.674 1.00 95.00 93 ARG A N 1
ATOM 725 C CA . ARG A 1 93 ? 2.869 -7.556 -0.342 1.00 95.00 93 ARG A CA 1
ATOM 726 C C . ARG A 1 93 ? 3.160 -8.414 -1.569 1.00 95.00 93 ARG A C 1
ATOM 728 O O . ARG A 1 93 ? 4.289 -8.872 -1.739 1.00 95.00 93 ARG A O 1
ATOM 735 N N . LYS A 1 94 ? 2.166 -8.628 -2.437 1.00 95.44 94 LYS A N 1
ATOM 736 C CA . LYS A 1 94 ? 2.342 -9.384 -3.685 1.00 95.44 94 LYS A CA 1
ATOM 737 C C . LYS A 1 94 ? 3.351 -8.703 -4.609 1.00 95.44 94 LYS A C 1
ATOM 739 O O . LYS A 1 94 ? 4.178 -9.401 -5.197 1.00 95.44 94 LYS A O 1
ATOM 744 N N . ASP A 1 95 ? 3.288 -7.381 -4.724 1.00 93.62 95 ASP A N 1
ATOM 745 C CA . ASP A 1 95 ? 4.206 -6.603 -5.552 1.00 93.62 95 ASP A CA 1
ATOM 746 C C . ASP A 1 95 ? 5.632 -6.626 -4.990 1.00 93.62 95 ASP A C 1
ATOM 748 O O . ASP A 1 95 ? 6.560 -7.027 -5.689 1.00 93.62 95 ASP A O 1
ATOM 752 N N . ARG A 1 96 ? 5.800 -6.373 -3.685 1.00 92.56 96 ARG A N 1
ATOM 753 C CA . ARG A 1 96 ? 7.096 -6.497 -2.992 1.00 92.56 96 ARG A CA 1
ATOM 754 C C . ARG A 1 96 ? 7.702 -7.891 -3.159 1.00 92.56 96 ARG A C 1
ATOM 756 O O . ARG A 1 96 ? 8.870 -8.020 -3.518 1.00 92.56 96 ARG A O 1
ATOM 763 N N . ALA A 1 97 ? 6.906 -8.945 -2.971 1.00 93.56 97 ALA A N 1
ATOM 764 C CA . ALA A 1 97 ? 7.358 -10.321 -3.162 1.00 93.56 97 ALA A CA 1
ATOM 765 C C . ALA A 1 97 ? 7.740 -10.613 -4.622 1.00 93.56 97 ALA A C 1
ATOM 767 O O . ALA A 1 97 ? 8.686 -11.356 -4.880 1.00 93.56 97 ALA A O 1
ATOM 768 N N . ARG A 1 98 ? 7.018 -10.044 -5.596 1.00 94.00 98 ARG A N 1
ATOM 769 C CA . ARG A 1 98 ? 7.368 -10.158 -7.016 1.00 94.00 98 ARG A CA 1
ATOM 770 C C . ARG A 1 98 ? 8.699 -9.469 -7.304 1.00 94.00 98 ARG A C 1
ATOM 772 O O . ARG A 1 98 ? 9.555 -10.107 -7.911 1.00 94.00 98 ARG A O 1
ATOM 779 N N . SER A 1 99 ? 8.872 -8.228 -6.863 1.00 91.62 99 SER A N 1
ATOM 780 C CA . SER A 1 99 ? 10.101 -7.452 -7.054 1.00 91.62 99 SER A CA 1
ATOM 781 C C . SER A 1 99 ? 11.298 -8.156 -6.420 1.00 91.62 99 SER A C 1
ATOM 783 O O . SER A 1 99 ? 12.277 -8.418 -7.110 1.00 91.62 99 SER A O 1
ATOM 785 N N . ALA A 1 100 ? 11.159 -8.647 -5.184 1.00 91.88 100 ALA A N 1
ATOM 786 C CA . ALA A 1 100 ? 12.196 -9.435 -4.520 1.00 91.88 100 ALA A CA 1
ATOM 787 C C . ALA A 1 100 ? 12.582 -10.706 -5.304 1.00 91.88 100 ALA A C 1
ATOM 789 O O . ALA A 1 100 ? 13.764 -11.029 -5.414 1.00 91.88 100 ALA A O 1
ATOM 790 N N . ARG A 1 101 ? 11.613 -11.424 -5.898 1.00 91.75 101 ARG A N 1
ATOM 791 C CA . ARG A 1 101 ? 11.909 -12.583 -6.764 1.00 91.75 101 ARG A CA 1
ATOM 792 C C . ARG A 1 101 ? 12.670 -12.183 -8.026 1.00 91.75 101 ARG A C 1
ATOM 794 O O . ARG A 1 101 ? 13.584 -12.902 -8.423 1.00 91.75 101 ARG A O 1
ATOM 801 N N . VAL A 1 102 ? 12.284 -11.077 -8.661 1.00 89.31 102 VAL A N 1
ATOM 802 C CA . VAL A 1 102 ? 12.957 -10.561 -9.862 1.00 89.31 102 VAL A CA 1
ATOM 803 C C . VAL A 1 102 ? 14.387 -10.147 -9.532 1.00 89.31 102 VAL A C 1
ATOM 805 O O . VAL A 1 102 ? 15.305 -10.532 -10.250 1.00 89.31 102 VAL A O 1
ATOM 808 N N . ASP A 1 103 ? 14.594 -9.434 -8.430 1.00 88.81 103 ASP A N 1
ATOM 809 C CA . ASP A 1 103 ? 15.917 -8.973 -8.015 1.00 88.81 103 ASP A CA 1
ATOM 810 C C . ASP A 1 103 ? 16.823 -10.142 -7.624 1.00 88.81 103 ASP A C 1
ATOM 812 O O . ASP A 1 103 ? 17.976 -10.195 -8.047 1.00 88.81 103 ASP A O 1
ATOM 816 N N . ALA A 1 104 ? 16.283 -11.148 -6.930 1.00 89.81 104 ALA A N 1
ATOM 817 C CA . ALA A 1 104 ? 17.003 -12.385 -6.637 1.00 89.81 104 ALA A CA 1
ATOM 818 C C . ALA A 1 104 ? 17.340 -13.199 -7.901 1.00 89.81 104 ALA A C 1
ATOM 820 O O . ALA A 1 104 ? 18.349 -13.897 -7.946 1.00 89.81 104 ALA A O 1
ATOM 821 N N . ALA A 1 105 ? 16.497 -13.155 -8.935 1.00 88.50 105 ALA A N 1
ATOM 822 C CA . ALA A 1 105 ? 16.780 -13.815 -10.206 1.00 88.50 105 ALA A CA 1
ATOM 823 C C . ALA A 1 105 ? 17.853 -13.064 -11.013 1.00 88.50 105 ALA A C 1
ATOM 825 O O . ALA A 1 105 ? 18.735 -13.705 -11.582 1.00 88.50 105 ALA A O 1
ATOM 826 N N . LYS A 1 106 ? 17.828 -11.724 -11.004 1.00 86.81 106 LYS A N 1
ATOM 827 C CA . LYS A 1 106 ? 18.879 -10.883 -11.596 1.00 86.81 106 LYS A CA 1
ATOM 828 C C . LYS A 1 106 ? 20.227 -11.093 -10.909 1.00 86.81 106 LYS A C 1
ATOM 830 O O . LYS A 1 106 ? 21.223 -11.283 -11.594 1.00 86.81 106 LYS A O 1
ATOM 835 N N . SER A 1 107 ? 20.266 -11.107 -9.573 1.00 87.88 107 SER A N 1
ATOM 836 C CA . SER A 1 107 ? 21.520 -11.272 -8.823 1.00 87.88 107 SER A CA 1
ATOM 837 C C . SER A 1 107 ? 22.175 -12.639 -9.034 1.00 87.88 107 SER A C 1
ATOM 839 O O . SER A 1 107 ? 23.393 -12.749 -8.958 1.00 87.88 107 SER A O 1
ATOM 841 N N . ARG A 1 108 ? 21.385 -13.671 -9.355 1.00 89.69 108 ARG A N 1
ATOM 842 C CA . ARG A 1 108 ? 21.878 -15.005 -9.735 1.00 89.69 108 ARG A CA 1
ATOM 843 C C . ARG A 1 108 ? 22.216 -15.152 -11.224 1.00 89.69 108 ARG A C 1
ATOM 845 O O . ARG A 1 108 ? 22.545 -16.256 -11.641 1.00 89.69 108 ARG A O 1
ATOM 852 N N . GLY A 1 109 ? 22.066 -14.104 -12.036 1.00 85.94 109 GLY A N 1
ATOM 853 C CA . GLY A 1 109 ? 22.264 -14.180 -13.490 1.00 85.94 109 GLY A CA 1
ATOM 854 C C . GLY A 1 109 ? 21.210 -15.015 -14.231 1.00 85.94 109 GLY A C 1
ATOM 855 O O . GLY A 1 109 ? 21.372 -15.316 -15.403 1.00 85.94 109 GLY A O 1
ATOM 856 N N . ALA A 1 110 ? 20.102 -15.389 -13.581 1.00 84.75 110 ALA A N 1
ATOM 857 C CA . ALA A 1 110 ? 19.034 -16.161 -14.225 1.00 84.75 110 ALA A CA 1
ATOM 858 C C . ALA A 1 110 ? 18.196 -15.312 -15.200 1.00 84.75 110 ALA A C 1
ATOM 860 O O . ALA A 1 110 ? 17.460 -15.849 -16.025 1.00 84.75 110 ALA A O 1
ATOM 861 N N . ILE A 1 111 ? 18.278 -13.984 -15.081 1.00 80.12 111 ILE A N 1
ATOM 862 C CA . ILE A 1 111 ? 17.684 -13.029 -16.016 1.00 80.12 111 ILE A CA 1
ATOM 863 C C . ILE A 1 111 ? 18.832 -12.250 -16.645 1.00 80.12 111 ILE A C 1
ATOM 865 O O . ILE A 1 111 ? 19.319 -11.281 -16.062 1.00 80.12 111 ILE A O 1
ATOM 869 N N . GLU A 1 112 ? 19.241 -12.670 -17.838 1.00 77.62 112 GLU A N 1
ATOM 870 C CA . GLU A 1 112 ? 20.174 -11.900 -18.653 1.00 77.62 112 GLU A CA 1
ATOM 871 C C . GLU A 1 112 ? 19.528 -10.561 -19.048 1.00 77.62 112 GLU A C 1
ATOM 873 O O . GLU A 1 112 ? 18.361 -10.535 -19.473 1.00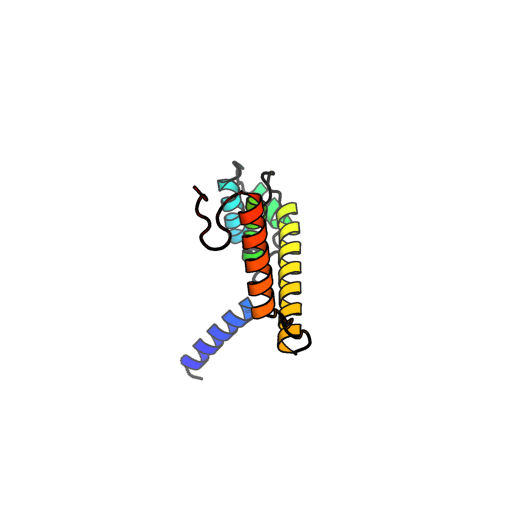 77.62 112 GLU A O 1
ATOM 878 N N . PRO A 1 113 ? 20.241 -9.427 -18.913 1.00 76.00 113 PRO A N 1
ATOM 879 C CA . PRO A 1 113 ? 19.757 -8.152 -19.412 1.00 76.00 113 PRO A CA 1
ATOM 880 C C . PRO A 1 113 ? 19.420 -8.294 -20.895 1.00 76.00 113 PRO A C 1
ATOM 882 O O . PRO A 1 113 ? 20.230 -8.785 -21.683 1.00 76.00 113 PRO A O 1
ATOM 885 N N . ARG A 1 114 ? 18.228 -7.846 -21.303 1.00 79.81 114 ARG A N 1
ATOM 886 C CA . ARG A 1 114 ? 17.895 -7.793 -22.730 1.00 79.81 114 ARG A CA 1
ATOM 887 C C . ARG A 1 114 ? 18.917 -6.894 -23.415 1.00 79.81 114 ARG A C 1
ATOM 889 O O . ARG A 1 114 ? 18.915 -5.682 -23.208 1.00 79.81 114 ARG A O 1
ATOM 896 N N . ARG A 1 115 ? 19.787 -7.484 -24.231 1.00 80.12 115 ARG A N 1
ATOM 897 C CA . ARG A 1 115 ? 20.708 -6.725 -25.069 1.00 80.12 115 ARG A CA 1
ATOM 898 C C . ARG A 1 115 ? 19.882 -6.077 -26.177 1.00 80.12 115 ARG A C 1
ATOM 900 O O . ARG A 1 115 ? 19.401 -6.762 -27.074 1.00 80.12 115 ARG A O 1
ATOM 907 N N . ILE A 1 116 ? 19.678 -4.766 -26.089 1.00 82.06 116 ILE A N 1
ATOM 908 C CA . ILE A 1 116 ? 19.044 -3.997 -27.161 1.00 82.06 116 ILE A CA 1
ATOM 909 C C . ILE A 1 116 ? 20.047 -3.940 -28.316 1.00 82.06 116 ILE A C 1
ATOM 911 O O . ILE A 1 116 ? 21.052 -3.240 -28.237 1.00 82.06 116 ILE A O 1
ATOM 915 N N . THR A 1 117 ? 19.798 -4.698 -29.380 1.00 82.75 117 THR A N 1
ATOM 916 C CA . THR A 1 117 ? 20.596 -4.679 -30.615 1.00 82.75 117 THR A CA 1
ATOM 917 C C . THR A 1 117 ? 20.064 -3.608 -31.563 1.00 82.75 117 THR A C 1
ATOM 919 O O . THR A 1 117 ? 19.669 -3.903 -32.690 1.00 82.75 117 THR A O 1
ATOM 922 N N . LEU A 1 118 ? 19.965 -2.367 -31.082 1.00 83.19 118 LEU A N 1
ATOM 923 C CA . LEU A 1 118 ? 19.609 -1.257 -31.954 1.00 83.19 118 LEU A CA 1
ATOM 924 C C . LEU A 1 118 ? 20.848 -0.882 -32.766 1.00 83.19 118 LEU A C 1
ATOM 926 O O . LEU A 1 118 ? 21.820 -0.363 -32.218 1.00 83.19 118 LEU A O 1
ATOM 930 N N . ASP A 1 119 ? 20.801 -1.140 -34.069 1.00 89.94 119 ASP A N 1
ATOM 931 C CA . ASP A 1 119 ? 21.749 -0.547 -35.003 1.00 89.94 119 ASP A CA 1
ATOM 932 C C . ASP A 1 119 ? 21.424 0.944 -35.124 1.00 89.94 119 ASP A C 1
ATOM 934 O O . ASP A 1 119 ? 20.460 1.348 -35.781 1.00 89.94 119 ASP A O 1
ATOM 938 N N . LYS A 1 120 ? 22.219 1.757 -34.427 1.00 90.06 120 LYS A N 1
ATOM 939 C CA . LYS A 1 120 ? 22.042 3.205 -34.381 1.00 90.06 120 LYS A CA 1
ATOM 940 C C . LYS A 1 120 ? 22.157 3.830 -35.773 1.00 90.06 120 LYS A C 1
ATOM 942 O O . LYS A 1 120 ? 21.361 4.704 -36.094 1.00 90.06 120 LYS A O 1
ATOM 947 N N . ALA A 1 121 ? 23.092 3.358 -36.598 1.00 91.94 121 ALA A N 1
ATOM 948 C CA . ALA A 1 121 ? 23.319 3.917 -37.927 1.00 91.94 121 ALA A CA 1
ATOM 949 C C . ALA A 1 121 ? 22.131 3.631 -38.849 1.00 91.94 121 ALA A C 1
ATOM 951 O O . ALA A 1 121 ? 21.641 4.532 -39.529 1.00 91.94 121 ALA A O 1
ATOM 952 N N . LYS A 1 122 ? 21.612 2.398 -38.812 1.00 93.12 122 LYS A N 1
ATOM 953 C CA . LYS A 1 122 ? 20.398 2.046 -39.551 1.00 93.12 122 LYS A CA 1
ATOM 954 C C . LYS A 1 122 ? 19.188 2.854 -39.076 1.00 93.12 122 LYS A C 1
ATOM 956 O O . LYS A 1 122 ? 18.462 3.397 -39.899 1.00 93.12 122 LYS A O 1
ATOM 961 N N . PHE A 1 123 ? 18.991 2.979 -37.762 1.00 93.44 123 PHE A N 1
ATOM 962 C CA . PHE A 1 123 ? 17.874 3.743 -37.201 1.00 93.44 123 PHE A CA 1
ATOM 963 C C . PHE A 1 123 ? 17.914 5.228 -37.594 1.00 93.44 123 PHE A C 1
ATOM 965 O O . PHE A 1 123 ? 16.886 5.805 -37.952 1.00 93.44 123 PHE A O 1
ATOM 972 N N . GLU A 1 124 ? 19.093 5.851 -37.552 1.00 94.31 124 GLU A N 1
ATOM 973 C CA . GLU A 1 124 ? 19.282 7.241 -37.978 1.00 94.31 124 GLU A CA 1
ATOM 974 C C . GLU A 1 124 ? 19.031 7.405 -39.481 1.00 94.31 124 GLU A C 1
ATOM 976 O O . GLU A 1 124 ? 18.342 8.345 -39.880 1.00 94.31 124 GLU A O 1
ATOM 981 N N . ALA A 1 125 ? 19.505 6.466 -40.307 1.00 93.50 125 ALA A N 1
ATOM 982 C CA . ALA A 1 125 ? 19.252 6.467 -41.746 1.00 93.50 125 ALA A CA 1
ATOM 983 C C . ALA A 1 125 ? 17.754 6.337 -42.073 1.00 93.50 125 ALA A C 1
ATOM 985 O O . ALA A 1 125 ? 17.228 7.135 -42.851 1.00 93.50 125 ALA A O 1
ATOM 986 N N . ASP A 1 126 ? 17.053 5.398 -41.434 1.00 94.19 126 ASP A N 1
ATOM 987 C CA . ASP A 1 126 ? 15.612 5.188 -41.618 1.00 94.19 126 ASP A CA 1
ATOM 988 C C . ASP A 1 126 ? 14.810 6.421 -41.156 1.00 94.19 126 ASP A C 1
ATOM 990 O O . ASP A 1 126 ? 13.854 6.845 -41.812 1.00 94.19 126 ASP A O 1
ATOM 994 N N . THR A 1 127 ? 15.236 7.056 -40.058 1.00 93.75 127 THR A N 1
ATOM 995 C CA . THR A 1 127 ? 14.619 8.286 -39.538 1.00 93.75 127 THR A CA 1
ATOM 996 C C . THR A 1 127 ? 14.807 9.456 -40.502 1.00 93.75 127 THR A C 1
ATOM 998 O O . THR A 1 127 ? 13.843 10.158 -40.811 1.00 93.75 127 THR A O 1
ATOM 1001 N N . LEU A 1 128 ? 16.023 9.661 -41.019 1.00 93.12 128 LEU A N 1
ATOM 1002 C CA . LEU A 1 128 ? 16.312 10.711 -42.000 1.00 93.12 128 LEU A CA 1
ATOM 1003 C C . LEU A 1 128 ? 15.550 10.486 -43.308 1.00 93.12 128 LEU A C 1
ATOM 1005 O O . LEU A 1 128 ? 14.984 11.437 -43.848 1.00 93.12 128 LEU A O 1
ATOM 1009 N N . ALA A 1 129 ? 15.479 9.242 -43.785 1.00 92.44 129 ALA A N 1
ATOM 1010 C CA . ALA A 1 129 ? 14.695 8.884 -44.961 1.00 92.44 129 ALA A CA 1
ATOM 1011 C C . ALA A 1 129 ? 13.210 9.219 -44.757 1.00 92.44 129 ALA A C 1
ATOM 1013 O O . ALA A 1 129 ? 12.604 9.865 -45.610 1.00 92.44 129 ALA A O 1
ATOM 1014 N N . SER A 1 130 ? 12.652 8.876 -43.593 1.00 92.12 130 SER A N 1
ATOM 1015 C CA . SER A 1 130 ? 11.267 9.196 -43.233 1.00 92.12 130 SER A CA 1
ATOM 1016 C C . SER A 1 130 ? 11.007 10.708 -43.176 1.00 92.12 130 SER A C 1
ATOM 1018 O O . SER A 1 130 ? 10.059 11.197 -43.794 1.00 92.12 130 SER A O 1
ATOM 1020 N N . ILE A 1 131 ? 11.886 11.480 -42.518 1.00 91.69 131 ILE A N 1
ATOM 1021 C CA . ILE A 1 131 ? 11.802 12.952 -42.468 1.00 91.69 131 ILE A CA 1
ATOM 1022 C C . ILE A 1 131 ? 11.831 13.538 -43.881 1.00 91.69 131 ILE A C 1
ATOM 1024 O O . ILE A 1 131 ? 11.020 14.408 -44.207 1.00 91.69 131 ILE A O 1
ATOM 1028 N N . ARG A 1 132 ? 12.738 13.049 -44.730 1.00 90.06 132 ARG A N 1
ATOM 1029 C CA . ARG A 1 132 ? 12.889 13.519 -46.106 1.00 90.06 132 ARG A CA 1
ATOM 1030 C C . ARG A 1 132 ? 11.639 13.229 -46.937 1.00 90.06 132 ARG A C 1
ATOM 1032 O O . ARG A 1 132 ? 11.113 14.142 -47.571 1.00 90.06 132 ARG A O 1
ATOM 1039 N N . SER A 1 133 ? 11.116 12.003 -46.889 1.00 91.06 133 SER A N 1
ATOM 1040 C CA . SER A 1 133 ? 9.868 11.632 -47.570 1.00 91.06 133 SER A CA 1
ATOM 1041 C C . SER A 1 133 ? 8.692 12.494 -47.110 1.00 91.06 133 SER A C 1
ATOM 1043 O O . SER A 1 133 ? 7.905 12.962 -47.933 1.00 91.06 133 SER A O 1
ATOM 1045 N N . HIS A 1 134 ? 8.600 12.768 -45.807 1.00 89.44 134 HIS A N 1
ATOM 1046 C CA . HIS A 1 134 ? 7.533 13.596 -45.255 1.00 89.44 134 HIS A CA 1
ATOM 1047 C C . HIS A 1 134 ? 7.651 15.075 -45.670 1.00 89.44 134 HIS A C 1
ATOM 1049 O O . HIS A 1 134 ? 6.632 15.747 -45.845 1.00 89.44 134 HIS A O 1
ATOM 1055 N N . ARG A 1 135 ? 8.871 15.596 -45.838 1.00 88.81 135 ARG A N 1
ATOM 1056 C CA . ARG A 1 135 ? 9.128 16.962 -46.328 1.00 88.81 135 ARG A CA 1
ATOM 1057 C C . ARG A 1 135 ? 8.745 17.125 -47.795 1.00 88.81 135 ARG A C 1
ATOM 1059 O O . ARG A 1 135 ? 7.998 18.044 -48.117 1.00 88.81 135 ARG A O 1
ATOM 1066 N N . ILE A 1 136 ? 9.135 16.168 -48.638 1.00 87.56 136 ILE A N 1
ATOM 1067 C CA . ILE A 1 136 ? 8.752 16.134 -50.058 1.00 87.56 136 ILE A CA 1
ATOM 1068 C C . ILE A 1 136 ? 7.226 16.114 -50.201 1.00 87.56 136 ILE A C 1
ATOM 1070 O O . ILE A 1 136 ? 6.668 16.917 -50.943 1.00 87.56 136 ILE A O 1
ATOM 1074 N N . ALA A 1 137 ? 6.534 15.264 -49.434 1.00 88.75 137 ALA A N 1
ATOM 1075 C CA . ALA A 1 137 ? 5.071 15.194 -49.452 1.00 88.75 137 ALA A CA 1
ATOM 1076 C C . ALA A 1 137 ? 4.385 16.505 -49.016 1.00 88.75 137 ALA A C 1
ATOM 1078 O O . ALA A 1 137 ? 3.246 16.762 -49.398 1.00 88.75 137 ALA A O 1
ATOM 1079 N N . ARG A 1 138 ? 5.066 17.338 -48.218 1.00 87.38 138 ARG A N 1
ATOM 1080 C CA . ARG A 1 138 ? 4.585 18.657 -47.778 1.00 87.38 138 ARG A CA 1
ATOM 1081 C C . ARG A 1 138 ? 5.001 19.803 -48.708 1.00 87.38 138 ARG A C 1
ATOM 1083 O O . ARG A 1 138 ? 4.667 20.942 -48.399 1.00 87.38 138 ARG A O 1
ATOM 1090 N N . GLY A 1 139 ? 5.716 19.526 -49.801 1.00 85.12 139 GLY A N 1
ATOM 1091 C CA . GLY A 1 139 ? 6.191 20.549 -50.738 1.00 85.12 139 GLY A CA 1
ATOM 1092 C C . GLY A 1 139 ? 7.264 21.474 -50.155 1.00 85.12 139 GLY A C 1
ATOM 1093 O O . GLY A 1 139 ? 7.416 22.600 -50.614 1.00 85.12 139 GLY A O 1
ATOM 1094 N N . VAL A 1 140 ? 7.983 21.023 -49.124 1.00 85.69 140 VAL A N 1
ATOM 1095 C CA . VAL A 1 140 ? 9.112 21.755 -48.532 1.00 85.69 140 VAL A CA 1
ATOM 1096 C C . VAL A 1 140 ? 10.420 21.061 -48.884 1.00 85.69 140 VAL A C 1
ATOM 1098 O O . VAL A 1 140 ? 10.449 19.854 -49.137 1.00 85.69 140 VAL A O 1
ATOM 1101 N N . ASP A 1 141 ? 11.507 21.824 -48.880 1.00 85.56 141 ASP A N 1
ATOM 1102 C CA . ASP A 1 141 ? 12.843 21.340 -49.193 1.00 85.56 141 ASP A CA 1
ATOM 1103 C C . ASP A 1 141 ? 13.181 20.093 -48.337 1.00 85.56 141 ASP A C 1
ATOM 1105 O O . ASP A 1 141 ? 13.090 20.143 -47.101 1.00 85.56 141 ASP A O 1
ATOM 1109 N N . PRO A 1 142 ? 13.555 18.964 -48.970 1.00 80.69 142 PRO A N 1
ATOM 1110 C CA . PRO A 1 142 ? 13.849 17.706 -48.287 1.00 80.69 142 PRO A CA 1
ATOM 1111 C C . PRO A 1 142 ? 14.969 17.812 -47.245 1.00 80.69 142 PRO A C 1
ATOM 1113 O O . PRO A 1 142 ? 14.921 17.138 -46.211 1.00 80.69 142 PRO A O 1
ATOM 1116 N N . ASP A 1 143 ? 15.949 18.674 -47.482 1.00 82.88 143 ASP A N 1
ATOM 1117 C CA . ASP A 1 143 ? 17.180 18.767 -46.710 1.00 82.88 143 ASP A CA 1
ATOM 1118 C C . ASP A 1 143 ? 17.112 19.907 -45.694 1.00 82.88 143 ASP A C 1
ATOM 1120 O O . ASP A 1 143 ? 17.457 19.718 -44.522 1.00 82.88 143 ASP A O 1
ATOM 1124 N N . THR A 1 144 ? 16.556 21.054 -46.085 1.00 79.94 144 THR A N 1
ATOM 1125 C CA . THR A 1 144 ? 16.492 22.244 -45.221 1.00 79.94 144 THR A CA 1
ATOM 1126 C C . THR A 1 144 ? 15.155 22.416 -44.496 1.00 79.94 144 THR A C 1
ATOM 1128 O O . THR A 1 144 ? 15.097 23.111 -43.481 1.00 79.94 144 THR A O 1
ATOM 1131 N N . GLY A 1 145 ? 14.081 21.768 -44.966 1.00 73.50 145 GLY A N 1
ATOM 1132 C CA . GLY A 1 145 ? 12.727 21.894 -44.413 1.00 73.50 145 GLY A CA 1
ATOM 1133 C C . GLY A 1 145 ? 12.075 23.263 -44.633 1.00 73.50 145 GLY A C 1
ATOM 1134 O O . GLY A 1 145 ? 11.045 23.541 -44.018 1.00 73.50 145 GLY A O 1
ATOM 1135 N N . LYS A 1 146 ? 12.674 24.124 -45.464 1.00 80.62 146 LYS A N 1
ATOM 1136 C CA . LYS A 1 146 ? 12.142 25.445 -45.821 1.00 80.62 146 LYS A CA 1
ATOM 1137 C C . LYS A 1 146 ? 11.159 25.337 -46.988 1.00 80.62 146 LYS A C 1
ATOM 1139 O O . LYS A 1 146 ? 11.208 24.374 -47.748 1.00 80.62 146 LYS A O 1
ATOM 1144 N N . ALA A 1 147 ? 10.260 26.311 -47.118 1.00 72.75 147 ALA A N 1
ATOM 1145 C CA . ALA A 1 147 ? 9.409 26.411 -48.299 1.00 72.75 147 ALA A CA 1
ATOM 1146 C C . ALA A 1 147 ? 10.287 26.558 -49.552 1.00 72.75 147 ALA A C 1
ATOM 1148 O O . ALA A 1 147 ? 11.283 27.281 -49.518 1.00 72.75 147 ALA A O 1
ATOM 1149 N N . VAL A 1 148 ? 9.946 25.818 -50.607 1.00 69.94 148 VAL A N 1
ATOM 1150 C CA . VAL A 1 148 ? 10.552 25.999 -51.928 1.00 69.94 148 VAL A CA 1
ATOM 1151 C C . VAL A 1 148 ? 9.763 27.131 -52.586 1.00 69.94 148 VAL A C 1
ATOM 1153 O O . VAL A 1 148 ? 8.564 26.958 -52.805 1.00 69.94 148 VAL A O 1
ATOM 1156 N N . ASP A 1 149 ? 10.399 28.289 -52.776 1.00 62.62 149 ASP A N 1
ATOM 1157 C CA . ASP A 1 149 ? 9.820 29.444 -53.486 1.00 62.62 149 ASP A CA 1
ATOM 1158 C C . ASP A 1 149 ? 9.623 29.152 -54.984 1.00 62.62 149 ASP A C 1
ATOM 1160 O O . ASP A 1 149 ? 10.486 28.455 -55.575 1.00 62.62 149 ASP A O 1
#

Radius of gyration: 28.19 Å; Cα contacts (8 Å, |Δi|>4): 95; chains: 1; bounding box: 49×46×80 Å

Mean predicted aligned error: 12.54 Å

pLDDT: mean 84.96, std 13.99, range [41.56, 97.75]

Secondary structure (DSSP, 8-state):
--HHHHHHHHHHHHHHHTTS---BPPHHHHHHHHHHHHHHS-----HHHHHHHHHHHTTSBHHHHHHHHHHHHHH--SPP-HHHHHHHHHHHHHHHHHHHHHHHHHHTT-S--------HHHHHHHHHHHHHHHHHHTTB-TTT--B--

Organism: NCBI:txid41988

Solvent-accessible surface area (backbone atoms only — not comparable to full-atom values): 8664 Å² total; per-residue (Å²): 136,53,74,68,59,53,50,54,49,50,54,48,50,54,58,50,48,72,68,67,76,56,66,55,35,46,73,68,52,46,47,56,52,53,55,58,51,32,77,82,39,94,59,85,85,47,73,67,57,50,48,62,46,38,76,73,46,31,83,37,34,55,70,51,47,53,52,15,49,53,49,45,65,75,76,44,93,66,88,86,46,72,68,55,31,55,53,36,35,52,49,52,51,52,50,53,55,49,51,52,52,50,52,55,32,42,77,68,59,76,49,72,77,82,77,81,82,72,56,61,68,60,53,51,50,54,49,51,51,51,53,27,53,56,23,50,76,68,62,20,35,55,86,79,65,41,79,66,130